Protein 4A1K (pdb70)

Nearest PDB structures (foldseek):
  4a1i-assembly1_A  TM=9.738E-01  e=4.836E-33  Bacillus subtilis
  2mtz-assembly1_A  TM=9.089E-01  e=2.398E-28  Bacillus subtilis subsp. subtilis str. 168
  4xvo-assembly3_C  TM=8.923E-01  e=1.259E-08  Mycolicibacterium smegmatis MC2 155
  4jmx-assembly1_A  TM=8.171E-01  e=1.162E-07  Mycobacterium tuberculosis
  5uwv-assembly1_B  TM=8.054E-01  e=7.043E-07  Mycobacteroides abscessus ATCC 19977

CATH classification: 3.10.350.10 (+1 more: 2.40.440.10)

B-factor: mean 24.77, std 14.15, range [7.32, 101.7]

Structure (mmCIF, N/CA/C/O backbone):
data_4A1K
#
_entry.id   4A1K
#
_cell.length_a   59.900
_cell.length_b   59.900
_cell.length_c   117.750
_cell.angle_alpha   90.00
_cell.angle_beta   90.00
_cell.angle_gamma   90.00
#
_symmetry.space_group_name_H-M   'P 41 21 2'
#
loop_
_entity.id
_entity.type
_entity.pdbx_description
1 polymer 'PUTATIVE L, D-TRANSPEPTIDASE YKUD'
2 non-polymer 'SULFATE ION'
3 water water
#
loop_
_atom_site.group_PDB
_atom_site.id
_atom_site.type_symbol
_atom_site.label_atom_id
_atom_site.label_alt_id
_atom_site.label_comp_id
_atom_site.label_asym_id
_atom_site.label_entity_id
_atom_site.label_seq_id
_atom_site.pdbx_PDB_ins_code
_atom_site.Cartn_x
_atom_site.Cartn_y
_atom_site.Cartn_z
_atom_site.occupancy
_atom_site.B_iso_or_equiv
_atom_site.auth_seq_id
_atom_site.auth_comp_id
_atom_site.auth_asym_id
_atom_site.auth_atom_id
_atom_site.pdbx_PDB_model_num
ATOM 1 N N . GLY A 1 1 ? 34.141 17.660 -13.553 1.00 31.61 0 GLY A N 1
ATOM 2 C CA . GLY A 1 1 ? 33.167 17.767 -14.625 1.00 33.56 0 GLY A CA 1
ATOM 3 C C . GLY A 1 1 ? 31.832 18.347 -14.182 1.00 35.64 0 GLY A C 1
ATOM 4 O O . GLY A 1 1 ? 31.585 18.537 -12.986 1.00 35.72 0 GLY A O 1
ATOM 5 N N . MET A 1 2 ? 30.967 18.621 -15.155 1.00 24.64 1 MET A N 1
ATOM 6 C CA . MET A 1 2 ? 29.664 19.253 -14.906 1.00 27.38 1 MET A CA 1
ATOM 7 C C . MET A 1 2 ? 28.541 18.349 -15.385 1.00 20.35 1 MET A C 1
ATOM 8 O O . MET A 1 2 ? 28.700 17.649 -16.380 1.00 22.76 1 MET A O 1
ATOM 13 N N . LEU A 1 3 ? 27.401 18.384 -14.699 1.00 15.19 2 LEU A N 1
ATOM 14 C CA . LEU A 1 3 ? 26.215 17.707 -15.204 1.00 13.39 2 LEU A CA 1
ATOM 15 C C . LEU A 1 3 ? 25.356 18.689 -16.001 1.00 16.05 2 LEU A C 1
ATOM 16 O O . LEU A 1 3 ? 25.051 19.773 -15.513 1.00 16.68 2 LEU A O 1
ATOM 21 N N . THR A 1 4 ? 24.976 18.302 -17.221 1.00 13.11 3 THR A N 1
ATOM 22 C CA . THR A 1 4 ? 24.085 19.109 -18.056 1.00 13.24 3 THR A CA 1
ATOM 23 C C . THR A 1 4 ? 22.703 18.501 -18.069 1.00 17.24 3 THR A C 1
ATOM 24 O O . THR A 1 4 ? 22.551 17.302 -18.301 1.00 16.58 3 THR A O 1
ATOM 28 N N . TYR A 1 5 ? 21.698 19.334 -17.821 1.00 14.83 4 TYR A N 1
ATOM 29 C CA . TYR A 1 5 ? 20.319 18.871 -17.763 1.00 15.60 4 TYR A CA 1
ATOM 30 C C . TYR A 1 5 ? 19.509 19.429 -18.919 1.00 17.90 4 TYR A C 1
ATOM 31 O O . TYR A 1 5 ? 19.547 20.629 -19.183 1.00 17.54 4 TYR A O 1
ATOM 40 N N . GLN A 1 6 ? 18.771 18.550 -19.595 0.96 15.27 5 GLN A N 1
ATOM 41 C CA . GLN A 1 6 ? 17.875 18.955 -20.676 0.83 16.36 5 GLN A CA 1
ATOM 42 C C . GLN A 1 6 ? 16.486 19.333 -20.129 0.71 19.58 5 GLN A C 1
ATOM 43 O O . GLN A 1 6 ? 15.748 18.468 -19.644 1.00 23.23 5 GLN A O 1
ATOM 49 N N . VAL A 1 7 ? 16.145 20.622 -20.199 1.00 19.31 6 VAL A N 1
ATOM 50 C CA . VAL A 1 7 ? 14.869 21.124 -19.685 1.00 27.30 6 VAL A CA 1
ATOM 51 C C . VAL A 1 7 ? 13.714 20.478 -20.432 1.00 28.30 6 VAL A C 1
ATOM 52 O O . VAL A 1 7 ? 13.724 20.375 -21.664 1.00 29.14 6 VAL A O 1
ATOM 56 N N . LYS A 1 8 ? 12.710 20.050 -19.678 1.00 32.79 7 LYS A N 1
ATOM 57 C CA . LYS A 1 8 ? 11.571 19.375 -20.259 1.00 35.81 7 LYS A CA 1
ATOM 58 C C . LYS A 1 8 ? 10.353 20.285 -20.209 1.00 39.98 7 LYS A C 1
ATOM 59 O O . LYS A 1 8 ? 10.290 21.222 -19.406 1.00 31.50 7 LYS A O 1
ATOM 65 N N . GLN A 1 9 ? 9.400 20.033 -21.099 1.00 46.89 8 GLN A N 1
ATOM 66 C CA . GLN A 1 9 ? 8.165 20.792 -21.082 1.00 54.64 8 GLN A CA 1
ATOM 67 C C . GLN A 1 9 ? 7.470 20.506 -19.758 1.00 48.63 8 GLN A C 1
ATOM 68 O O . GLN A 1 9 ? 7.310 19.345 -19.366 1.00 45.92 8 GLN A O 1
ATOM 74 N N . GLY A 1 10 ? 7.094 21.565 -19.052 1.00 43.09 9 GLY A N 1
ATOM 75 C CA . GLY A 1 10 ? 6.459 21.416 -17.758 1.00 43.93 9 GLY A CA 1
ATOM 76 C C . GLY A 1 10 ? 7.387 21.815 -16.634 1.00 35.91 9 GLY A C 1
ATOM 77 O O . GLY A 1 10 ? 6.939 22.280 -15.590 1.00 32.96 9 GLY A O 1
ATOM 78 N N . ASP A 1 11 ? 8.689 21.636 -16.843 1.00 29.42 10 ASP A N 1
ATOM 79 C CA . ASP A 1 11 ? 9.665 22.059 -15.851 1.00 27.46 10 ASP A CA 1
ATOM 80 C C . ASP A 1 11 ? 9.485 23.530 -15.521 1.00 27.80 10 ASP A C 1
ATOM 81 O O . ASP A 1 11 ? 9.164 24.349 -16.390 1.00 34.50 10 ASP A O 1
ATOM 86 N N . THR A 1 12 ? 9.705 23.844 -14.255 1.00 22.30 11 THR A N 1
ATOM 87 C CA . THR A 1 12 ? 9.764 25.200 -13.755 1.00 29.79 11 THR A CA 1
ATOM 88 C C . THR A 1 12 ? 11.072 25.279 -13.010 1.00 20.18 11 THR A C 1
ATOM 89 O O . THR A 1 12 ? 11.707 24.250 -12.758 1.00 28.76 11 THR A O 1
ATOM 93 N N . LEU A 1 13 ? 11.509 26.483 -12.663 1.00 27.38 12 LEU A N 1
ATOM 94 C CA . LEU A 1 13 ? 12.752 26.622 -11.912 1.00 27.25 12 LEU A CA 1
ATOM 95 C C . LEU A 1 13 ? 12.612 25.917 -10.568 1.00 29.96 12 LEU A C 1
ATOM 96 O O . LEU A 1 13 ? 13.535 25.245 -10.102 1.00 22.79 12 LEU A O 1
ATOM 101 N N . ASN A 1 14 ? 11.442 26.063 -9.955 1.00 31.61 13 ASN A N 1
ATOM 102 C CA . ASN A 1 14 ? 11.162 25.402 -8.688 1.00 32.03 13 ASN A CA 1
ATOM 103 C C . ASN A 1 14 ? 11.243 23.879 -8.785 1.00 26.31 13 ASN A C 1
ATOM 104 O O . ASN A 1 14 ? 11.813 23.218 -7.915 1.00 22.69 13 ASN A O 1
ATOM 109 N N . SER A 1 15 ? 10.656 23.315 -9.834 1.00 21.97 14 SER A N 1
ATOM 110 C CA . SER A 1 15 ? 10.583 21.863 -9.938 1.00 18.36 14 SER A CA 1
ATOM 111 C C . SER A 1 15 ? 11.954 21.254 -10.233 1.00 17.48 14 SER A C 1
ATOM 112 O O . SER A 1 15 ? 12.272 20.168 -9.740 1.00 18.80 14 SER A O 1
ATOM 115 N N . ILE A 1 16 ? 12.777 21.957 -11.011 1.00 19.73 15 ILE A N 1
ATOM 116 C CA . ILE A 1 16 ? 14.110 21.438 -11.334 1.00 15.53 15 ILE A CA 1
ATOM 117 C C . ILE A 1 16 ? 14.977 21.447 -10.082 1.00 13.71 15 ILE A C 1
ATOM 118 O O . ILE A 1 16 ? 15.686 20.478 -9.788 1.00 15.45 15 ILE A O 1
ATOM 123 N N . ALA A 1 17 ? 14.913 22.541 -9.338 1.00 14.46 16 ALA A N 1
ATOM 124 C CA . ALA A 1 17 ? 15.657 22.633 -8.091 1.00 16.78 16 ALA A CA 1
ATOM 125 C C . ALA A 1 17 ? 15.281 21.487 -7.145 1.00 16.20 16 ALA A C 1
ATOM 126 O O . ALA A 1 17 ? 16.155 20.844 -6.566 1.00 23.30 16 ALA A O 1
ATOM 128 N N . ALA A 1 18 ? 13.982 21.222 -7.014 1.00 19.02 17 ALA A N 1
ATOM 129 C CA . ALA A 1 18 ? 13.503 20.141 -6.149 1.00 17.62 17 ALA A CA 1
ATOM 130 C C . ALA A 1 18 ? 13.971 18.771 -6.634 1.00 15.46 17 ALA A C 1
ATOM 131 O O . ALA A 1 18 ? 14.324 17.904 -5.825 1.00 16.65 17 ALA A O 1
ATOM 133 N N . ASP A 1 19 ? 13.954 18.561 -7.948 1.00 13.61 18 ASP A N 1
ATOM 134 C CA . ASP A 1 19 ? 14.391 17.289 -8.510 1.00 14.71 18 ASP A CA 1
ATOM 135 C C . ASP A 1 19 ? 15.854 17.025 -8.191 1.00 16.81 18 ASP A C 1
ATOM 136 O O . ASP A 1 19 ? 16.250 15.883 -7.983 1.00 15.52 18 ASP A O 1
ATOM 141 N N . PHE A 1 20 ? 16.666 18.076 -8.159 1.00 14.49 19 PHE A N 1
ATOM 142 C CA . PHE A 1 20 ? 18.097 17.872 -7.944 1.00 11.91 19 PHE A CA 1
ATOM 143 C C . PHE A 1 20 ? 18.527 18.180 -6.516 1.00 18.48 19 PHE A C 1
ATOM 144 O O . PHE A 1 20 ? 19.711 18.189 -6.218 1.00 19.74 19 PHE A O 1
ATOM 152 N N . ARG A 1 21 ? 17.544 18.401 -5.649 1.00 17.34 20 ARG A N 1
ATOM 153 C CA . ARG A 1 21 ? 17.774 18.613 -4.219 1.00 19.77 20 ARG A CA 1
ATOM 154 C C . ARG A 1 21 ? 18.586 19.886 -3.952 1.00 21.06 20 ARG A C 1
ATOM 155 O O . ARG A 1 21 ? 19.412 19.902 -3.043 1.00 25.56 20 ARG A O 1
ATOM 163 N N . ILE A 1 22 ? 18.355 20.943 -4.737 1.00 19.84 21 ILE A N 1
ATOM 164 C CA . ILE A 1 22 ? 19.081 22.216 -4.582 1.00 18.53 21 ILE A CA 1
ATOM 165 C C . ILE A 1 2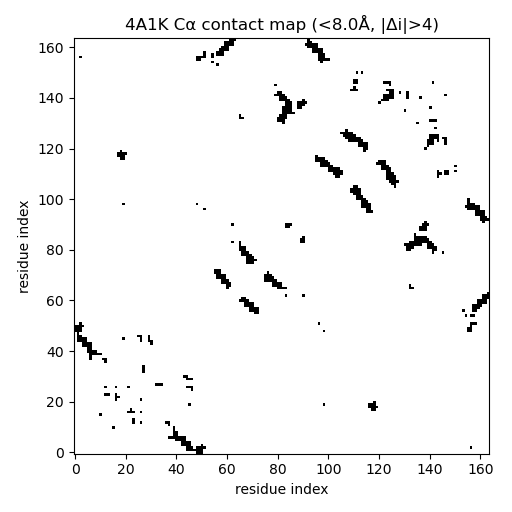2 ? 18.131 23.405 -4.525 1.00 25.71 21 ILE A C 1
ATOM 166 O O . ILE A 1 22 ? 16.929 23.256 -4.745 1.00 24.25 21 ILE A O 1
ATOM 171 N N . SER A 1 23 ? 18.674 24.588 -4.235 1.00 32.40 22 SER A N 1
ATOM 172 C CA . SER A 1 23 ? 17.876 25.810 -4.188 1.00 31.86 22 SER A CA 1
ATOM 173 C C . SER A 1 23 ? 17.763 26.429 -5.572 1.00 32.49 22 SER A C 1
ATOM 174 O O . SER A 1 23 ? 18.653 26.256 -6.408 1.00 29.02 22 SER A O 1
ATOM 177 N N . THR A 1 24 ? 16.679 27.156 -5.821 1.00 33.50 23 THR A N 1
ATOM 178 C CA . THR A 1 24 ? 16.550 27.852 -7.096 1.00 37.32 23 THR A CA 1
ATOM 179 C C . THR A 1 24 ? 17.664 28.891 -7.231 1.00 37.94 23 THR A C 1
ATOM 180 O O . THR A 1 24 ? 18.158 29.145 -8.332 1.00 35.05 23 THR A O 1
ATOM 184 N N . ALA A 1 25 ? 18.078 29.466 -6.103 1.00 40.64 24 ALA A N 1
ATOM 185 C CA . ALA A 1 25 ? 19.167 30.448 -6.097 1.00 41.09 24 ALA A CA 1
ATOM 186 C C . ALA A 1 25 ? 20.485 29.843 -6.590 1.00 39.76 24 ALA A C 1
ATOM 187 O O . ALA A 1 25 ? 21.214 30.467 -7.370 1.00 38.36 24 ALA A O 1
ATOM 189 N N . ALA A 1 26 ? 20.787 28.632 -6.130 1.00 35.64 25 ALA A N 1
ATOM 190 C CA . ALA A 1 26 ? 21.990 27.928 -6.568 1.00 37.72 25 ALA A CA 1
ATOM 191 C C . ALA A 1 26 ? 21.896 27.580 -8.049 1.00 34.74 25 ALA A C 1
ATOM 192 O O . ALA A 1 26 ? 22.867 27.71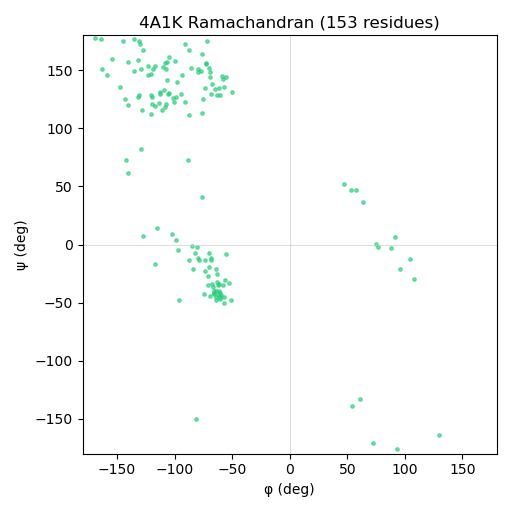0 -8.795 1.00 36.42 25 ALA A O 1
ATOM 194 N N . LEU A 1 27 ? 20.718 27.132 -8.467 1.00 31.61 26 LEU A N 1
ATOM 195 C CA . LEU A 1 27 ? 20.454 26.852 -9.870 1.00 32.91 26 LEU A CA 1
ATOM 196 C C . LEU A 1 27 ? 20.655 28.118 -10.710 1.00 34.32 26 LEU A C 1
ATOM 197 O O . LEU A 1 27 ? 21.270 28.075 -11.772 1.00 28.58 26 LEU A O 1
ATOM 202 N N . LEU A 1 28 ? 20.150 29.249 -10.222 1.00 26.64 27 LEU A N 1
ATOM 203 C CA . LEU A 1 28 ? 20.308 30.522 -10.928 1.00 29.76 27 LEU A CA 1
ATOM 204 C C . LEU A 1 28 ? 21.752 31.004 -10.985 1.00 30.84 27 LEU A C 1
ATOM 205 O O . LEU A 1 28 ? 22.173 31.590 -11.981 1.00 35.33 27 LEU A O 1
ATOM 210 N N . GLN A 1 29 ? 22.508 30.763 -9.920 1.00 27.49 28 GLN A N 1
ATOM 211 C CA . GLN A 1 29 ? 23.905 31.174 -9.892 1.00 30.37 28 GLN A CA 1
ATOM 212 C C . GLN A 1 29 ? 24.733 30.411 -10.924 1.00 36.08 28 GLN A C 1
ATOM 213 O O . GLN A 1 29 ? 25.608 30.977 -11.582 1.00 40.04 28 GLN A O 1
ATOM 219 N N . ALA A 1 30 ? 24.452 29.122 -11.061 1.00 26.15 29 ALA A N 1
ATOM 220 C CA . ALA A 1 30 ? 25.185 28.268 -11.990 1.00 23.65 29 ALA A CA 1
ATOM 221 C C . ALA A 1 30 ? 24.796 28.554 -13.436 1.00 27.29 29 ALA A C 1
ATOM 222 O O . ALA A 1 30 ? 25.465 28.114 -14.368 1.00 27.66 29 ALA A O 1
ATOM 224 N N . ASN A 1 31 ? 23.702 29.284 -13.608 1.00 28.16 30 ASN A N 1
ATOM 225 C CA . ASN A 1 31 ? 23.154 29.598 -14.920 1.00 28.65 30 ASN A CA 1
ATOM 226 C C . ASN A 1 31 ? 22.609 31.018 -14.925 1.00 36.01 30 ASN A C 1
ATOM 227 O O . ASN A 1 31 ? 21.395 31.211 -14.916 1.00 35.63 30 ASN A O 1
ATOM 232 N N . PRO A 1 32 ? 23.501 32.016 -14.925 1.00 41.61 31 PRO A N 1
ATOM 233 C CA . PRO A 1 32 ? 23.080 33.419 -14.825 1.00 47.78 31 PRO A CA 1
ATOM 234 C C . PRO A 1 32 ? 22.035 33.823 -15.865 1.00 49.99 31 PRO A C 1
ATOM 235 O O . PRO A 1 32 ? 21.178 34.657 -15.575 1.00 51.36 31 PRO A O 1
ATOM 239 N N . SER A 1 33 ? 22.099 33.238 -17.056 1.00 48.30 32 SER A N 1
ATOM 240 C CA . SER A 1 33 ? 21.181 33.609 -18.127 1.00 48.13 32 SER A CA 1
ATOM 241 C C . SER A 1 33 ? 19.732 33.197 -17.847 1.00 44.88 32 SER A C 1
ATOM 242 O O . SER A 1 33 ? 18.812 33.642 -18.536 1.00 45.83 32 SER A O 1
ATOM 245 N N . LEU A 1 34 ? 19.526 32.341 -16.845 1.00 36.75 33 LEU A N 1
ATOM 246 C CA . LEU A 1 34 ? 18.173 31.925 -16.479 1.00 39.15 33 LEU A CA 1
ATOM 247 C C . LEU A 1 34 ? 17.407 33.071 -15.832 1.00 45.32 33 LEU A C 1
ATOM 248 O O . LEU A 1 34 ? 16.208 32.962 -15.567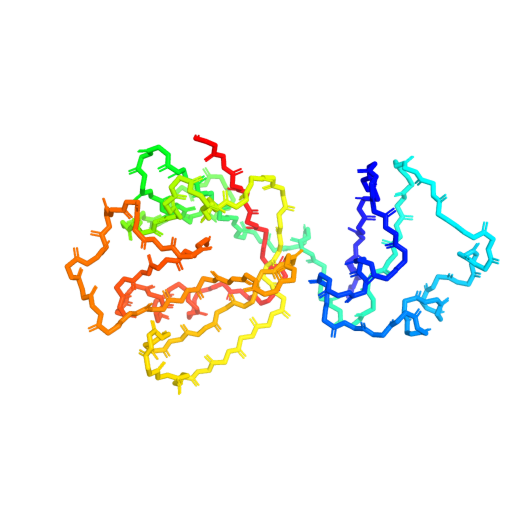 1.00 49.18 33 LEU A O 1
ATOM 253 N N . GLN A 1 35 ? 18.117 34.166 -15.579 1.00 58.64 34 GLN A N 1
ATOM 254 C CA . GLN A 1 35 ? 17.521 35.384 -15.042 1.00 73.71 34 GLN A CA 1
ATOM 255 C C . GLN A 1 35 ? 16.371 35.866 -15.926 1.00 77.49 34 GLN A C 1
ATOM 256 O O . GLN A 1 35 ? 15.636 36.787 -15.567 1.00 82.38 34 GLN A O 1
ATOM 262 N N . ALA A 1 36 ? 16.222 35.233 -17.085 1.00 75.69 35 ALA A N 1
ATOM 263 C CA . ALA A 1 36 ? 15.152 35.568 -18.013 1.00 80.56 35 ALA A CA 1
ATOM 264 C C . ALA A 1 36 ? 14.167 34.409 -18.181 1.00 82.53 35 ALA A C 1
ATOM 265 O O . ALA A 1 36 ? 13.360 34.404 -19.110 1.00 86.84 35 ALA A O 1
ATOM 267 N N . GLY A 1 37 ? 14.240 33.428 -17.285 1.00 78.71 36 GLY A N 1
ATOM 268 C CA . GLY A 1 37 ? 13.300 32.319 -17.294 1.00 74.21 36 GLY A CA 1
ATOM 269 C C . GLY A 1 37 ? 13.765 31.107 -18.081 1.00 63.83 36 GLY A C 1
ATOM 270 O O . GLY A 1 37 ? 14.879 31.087 -18.604 1.00 56.41 36 GLY A O 1
ATOM 271 N N . LEU A 1 38 ? 12.894 30.104 -18.177 1.00 63.59 37 LEU A N 1
ATOM 272 C CA . LEU A 1 38 ? 13.230 28.820 -18.797 1.00 60.68 37 LEU A CA 1
ATOM 273 C C . LEU A 1 38 ? 12.622 28.630 -20.184 1.00 60.92 37 LEU A C 1
ATOM 274 O O . LEU A 1 38 ? 11.657 29.301 -20.552 1.00 60.64 37 LEU A O 1
ATOM 279 N N . THR A 1 39 ? 13.187 27.688 -20.935 1.00 55.57 38 THR A N 1
ATOM 280 C CA . THR A 1 39 ? 12.686 27.322 -22.257 1.00 56.46 38 THR A CA 1
ATOM 281 C C . THR A 1 39 ? 12.827 25.816 -22.467 1.00 49.76 38 THR A C 1
ATOM 282 O O . THR A 1 39 ? 13.923 25.274 -22.332 1.00 44.99 38 THR A O 1
ATOM 286 N N . ALA A 1 40 ? 11.736 25.134 -22.799 1.00 42.50 39 ALA A N 1
ATOM 287 C CA . ALA A 1 40 ? 11.817 23.691 -23.039 1.00 36.80 39 ALA A CA 1
ATOM 288 C C . ALA A 1 40 ? 12.823 23.371 -24.144 1.00 41.40 39 ALA A C 1
ATOM 289 O O . ALA A 1 40 ? 12.849 24.035 -25.184 1.00 36.41 39 ALA A O 1
ATOM 291 N N . GLY A 1 41 ? 13.655 22.359 -23.912 1.00 40.56 40 GLY A N 1
ATOM 292 C CA . GLY A 1 41 ? 14.639 21.942 -24.898 1.00 41.31 40 GLY A CA 1
ATOM 293 C C . GLY A 1 41 ? 16.028 22.528 -24.704 1.00 40.60 40 GLY A C 1
ATOM 294 O O . GLY A 1 41 ? 17.015 21.989 -25.218 1.00 39.89 40 GLY A O 1
ATOM 295 N N . GLN A 1 42 ? 16.120 23.638 -23.979 1.00 36.56 41 GLN A N 1
ATOM 296 C CA . GLN A 1 42 ? 17.425 24.212 -23.694 1.00 34.82 41 GLN A CA 1
ATOM 297 C C . GLN A 1 42 ? 18.157 23.352 -22.666 1.00 29.38 41 GLN A C 1
ATOM 298 O O . GLN A 1 42 ? 17.533 22.603 -21.897 1.00 24.24 41 GLN A O 1
ATOM 304 N N . SER A 1 43 ? 19.486 23.445 -22.678 1.00 23.68 42 SER A N 1
ATOM 305 C CA . SER A 1 43 ? 20.311 22.713 -21.719 1.00 18.67 42 SER A CA 1
ATOM 306 C C . SER A 1 43 ? 20.873 23.671 -20.668 1.00 16.76 42 SER A C 1
ATOM 307 O O . SER A 1 43 ? 21.225 24.810 -20.988 1.00 20.49 42 SER A O 1
ATOM 310 N N . ILE A 1 44 ? 20.938 23.212 -19.416 1.00 18.55 43 ILE A N 1
ATOM 311 C CA . ILE A 1 44 ? 21.467 24.004 -18.302 1.00 15.90 43 ILE A CA 1
ATOM 312 C C . ILE A 1 44 ? 22.366 23.135 -17.424 1.00 15.30 43 ILE A C 1
ATOM 313 O O . ILE A 1 44 ? 22.326 21.909 -17.513 1.00 18.20 43 ILE A O 1
ATOM 318 N N A VAL A 1 45 ? 23.178 23.780 -16.591 0.68 14.26 44 VAL A N 1
ATOM 319 N N B VAL A 1 45 ? 23.177 23.764 -16.581 0.32 17.14 44 VAL A N 1
ATOM 320 C CA A VAL A 1 45 ? 24.088 23.071 -15.691 0.68 17.74 44 VAL A CA 1
ATOM 321 C CA B VAL A 1 45 ? 24.085 23.013 -15.717 0.32 17.38 44 VAL A CA 1
ATOM 322 C C A VAL A 1 45 ? 23.472 22.872 -14.303 0.68 17.65 44 VAL A C 1
ATOM 323 C C B VAL A 1 45 ? 23.554 22.886 -14.288 0.32 17.07 44 VAL A C 1
ATOM 324 O O A VAL A 1 45 ? 22.841 23.777 -13.760 0.68 16.80 44 VAL A O 1
ATOM 325 O O B VAL A 1 45 ? 23.065 23.852 -13.704 0.32 17.87 44 VAL A O 1
ATOM 332 N N . ILE A 1 46 ? 23.643 21.683 -13.733 1.00 13.23 45 ILE A N 1
ATOM 333 C CA . ILE A 1 46 ? 23.212 21.457 -12.357 1.00 15.63 45 ILE A CA 1
ATOM 334 C C . ILE A 1 46 ? 24.462 21.472 -11.492 1.00 15.07 45 ILE A C 1
ATOM 335 O O . ILE A 1 46 ? 25.339 20.625 -11.640 1.00 16.91 45 ILE A O 1
ATOM 340 N N . PRO A 1 47 ? 24.561 22.459 -10.592 1.00 18.87 46 PRO A N 1
ATOM 341 C CA . PRO A 1 47 ? 25.807 22.599 -9.836 1.00 21.55 46 PRO A CA 1
ATOM 342 C C . PRO A 1 47 ? 26.029 21.470 -8.837 1.00 19.70 46 PRO A C 1
ATOM 343 O O . PRO A 1 47 ? 25.082 20.901 -8.284 1.00 22.77 46 PRO A O 1
ATOM 347 N N . GLY A 1 48 ? 27.296 21.145 -8.624 1.00 22.01 47 GLY A N 1
ATOM 348 C CA . GLY A 1 48 ? 27.681 20.268 -7.536 1.00 28.91 47 GLY A CA 1
ATOM 349 C C . GLY A 1 48 ? 27.662 18.786 -7.840 1.00 24.57 47 GLY A C 1
ATOM 350 O O . GLY A 1 48 ? 28.017 17.985 -6.977 1.00 26.57 47 GLY A O 1
ATOM 351 N N . LEU A 1 49 ? 27.246 18.419 -9.048 1.00 16.83 48 LEU A N 1
ATOM 352 C CA . LEU A 1 49 ? 27.181 17.011 -9.440 1.00 14.88 48 LEU A CA 1
ATOM 353 C C . LEU A 1 49 ? 28.237 16.634 -10.476 1.00 19.73 48 LEU A C 1
ATOM 354 O O . LEU A 1 49 ? 28.674 17.478 -11.256 1.00 19.14 48 LEU A O 1
ATOM 359 N N . PRO A 1 50 ? 28.636 15.353 -10.491 1.00 15.91 49 PRO A N 1
ATOM 360 C CA . PRO A 1 50 ? 29.644 14.860 -11.437 1.00 19.73 49 PRO A CA 1
ATOM 361 C C . PRO A 1 50 ? 29.053 14.681 -12.829 1.00 17.39 49 PRO A C 1
ATOM 362 O O . PRO A 1 50 ? 27.839 14.648 -12.972 1.00 17.96 49 PRO A O 1
ATOM 366 N N . ASP A 1 51 ? 29.915 14.560 -13.839 1.00 17.22 50 ASP A N 1
ATOM 367 C CA . ASP A 1 51 ? 29.473 14.363 -15.216 1.00 12.11 50 ASP A CA 1
ATOM 368 C C . ASP A 1 51 ? 28.996 12.929 -15.468 1.00 17.35 50 ASP A C 1
ATOM 369 O O . ASP A 1 51 ? 29.799 11.995 -15.424 1.00 16.42 50 ASP A O 1
ATOM 374 N N . PRO A 1 52 ? 27.692 12.739 -15.740 1.00 14.87 51 PRO A N 1
ATOM 375 C CA . PRO A 1 52 ? 27.192 11.375 -15.965 1.00 14.37 51 PRO A CA 1
ATOM 376 C C . PRO A 1 52 ? 27.814 10.711 -17.181 1.00 17.51 51 PRO A C 1
ATOM 377 O O . PRO A 1 52 ? 27.886 9.482 -17.256 1.00 14.79 51 PRO A O 1
ATOM 381 N N . TYR A 1 53 ? 28.262 11.519 -18.129 1.00 14.82 52 TYR A N 1
ATOM 382 C CA . TYR A 1 53 ? 28.696 10.977 -19.407 1.00 13.56 52 TYR A CA 1
ATOM 383 C C . TYR A 1 53 ? 30.148 10.480 -19.466 1.00 15.91 52 TYR A C 1
ATOM 384 O O . TYR A 1 53 ? 30.582 9.962 -20.500 1.00 17.51 52 TYR A O 1
ATOM 393 N N . THR A 1 54 ? 30.885 10.608 -18.364 1.00 13.62 53 THR A N 1
ATOM 394 C CA . THR A 1 54 ? 32.186 9.945 -18.265 1.00 11.39 53 THR A CA 1
ATOM 395 C C . THR A 1 54 ? 32.089 8.614 -17.528 1.00 12.41 53 THR A C 1
ATOM 396 O O . THR A 1 54 ? 33.080 7.895 -17.417 1.00 15.53 53 THR A O 1
ATOM 400 N N . ILE A 1 55 ? 30.901 8.300 -17.007 1.00 14.20 54 ILE A N 1
ATOM 401 C CA . ILE A 1 55 ? 30.705 7.091 -16.198 1.00 13.92 54 ILE A CA 1
ATOM 402 C C . ILE A 1 55 ? 30.299 5.954 -17.121 1.00 13.25 54 ILE A C 1
ATOM 403 O O . ILE A 1 55 ? 29.316 6.077 -17.861 1.00 13.09 54 ILE A O 1
ATOM 408 N N . PRO A 1 56 ? 31.067 4.851 -17.118 1.00 14.43 55 PRO A N 1
ATOM 409 C CA . PRO A 1 56 ? 30.803 3.775 -18.078 1.00 17.90 55 PRO A CA 1
ATOM 410 C C . PRO A 1 56 ? 29.654 2.872 -17.657 1.00 17.62 55 PRO A C 1
ATOM 411 O O . PRO A 1 56 ? 29.181 2.081 -18.473 1.00 19.82 55 PRO A O 1
ATOM 415 N N . TYR A 1 57 ? 29.205 2.997 -16.413 1.00 18.63 56 TYR A N 1
ATOM 416 C CA . TYR A 1 57 ? 28.034 2.258 -15.961 1.00 20.36 56 TYR A CA 1
ATOM 417 C C . TYR A 1 57 ? 26.728 2.913 -16.407 1.00 20.71 56 TYR A C 1
ATOM 418 O O . TYR A 1 57 ? 26.634 4.135 -16.523 1.00 19.99 56 TYR A O 1
ATOM 427 N N . HIS A 1 58 ? 25.720 2.083 -16.640 1.00 18.50 57 HIS A N 1
ATOM 428 C CA . HIS A 1 58 ? 24.391 2.559 -17.002 1.00 19.40 57 HIS A CA 1
ATOM 429 C C . HIS A 1 58 ? 23.370 1.589 -16.429 1.00 20.59 57 HIS A C 1
ATOM 430 O O . HIS A 1 58 ? 23.546 0.373 -16.507 1.00 23.49 57 HIS A O 1
ATOM 437 N N . ILE A 1 59 ? 22.316 2.127 -15.830 1.00 17.10 58 ILE A N 1
ATOM 438 C CA . ILE A 1 59 ? 21.278 1.299 -15.224 1.00 14.66 58 ILE A CA 1
ATOM 439 C C . ILE A 1 59 ? 20.005 1.394 -16.058 1.00 18.77 58 ILE A C 1
ATOM 440 O O . ILE A 1 59 ? 19.594 2.489 -16.449 1.00 19.64 58 ILE A O 1
ATOM 445 N N . ALA A 1 60 ? 19.394 0.248 -16.352 1.00 16.80 59 ALA A N 1
ATOM 446 C CA . ALA A 1 60 ? 18.133 0.221 -17.077 1.00 15.96 59 ALA A CA 1
ATOM 447 C C . ALA A 1 60 ? 17.064 -0.454 -16.221 1.00 20.88 59 ALA A C 1
ATOM 448 O O . ALA A 1 60 ? 17.266 -1.560 -15.729 1.00 22.25 59 ALA A O 1
ATOM 450 N N . VAL A 1 61 ? 15.939 0.222 -16.031 1.00 16.87 60 VAL A N 1
ATOM 451 C CA . VAL A 1 61 ? 14.842 -0.321 -15.233 1.00 15.68 60 VAL A CA 1
ATOM 452 C C . VAL A 1 61 ? 13.638 -0.613 -16.114 1.00 21.11 60 VAL A C 1
ATOM 453 O O . VAL A 1 61 ? 13.215 0.238 -16.900 1.00 19.58 60 VAL A O 1
ATOM 457 N N . SER A 1 62 ? 13.104 -1.825 -15.998 1.00 19.67 61 SER A N 1
ATOM 458 C CA . SER A 1 62 ? 11.878 -2.181 -16.695 1.00 22.46 61 SER A CA 1
ATOM 459 C C . SER A 1 62 ? 10.753 -2.363 -15.692 1.00 19.56 61 SER A C 1
ATOM 460 O O . SER A 1 62 ? 10.803 -3.261 -14.852 1.00 19.35 61 SER A O 1
ATOM 463 N N . ILE A 1 63 ? 9.741 -1.504 -15.773 1.00 17.97 62 ILE A N 1
ATOM 464 C CA . ILE A 1 63 ? 8.610 -1.585 -14.858 1.00 17.98 62 ILE A CA 1
ATOM 465 C C . ILE A 1 63 ? 7.843 -2.875 -15.104 1.00 22.10 62 ILE A C 1
ATOM 466 O O . ILE A 1 63 ? 7.441 -3.559 -14.165 1.00 21.71 62 ILE A O 1
ATOM 471 N N . GLY A 1 64 ? 7.651 -3.203 -16.377 1.00 21.53 63 GLY A N 1
ATOM 472 C CA . GLY A 1 64 ? 6.916 -4.395 -16.753 1.00 24.25 63 GLY A CA 1
ATOM 473 C C . GLY A 1 64 ? 7.597 -5.673 -16.311 1.00 27.26 63 GLY A C 1
ATOM 474 O O . GLY A 1 64 ? 6.960 -6.564 -15.741 1.00 28.90 63 GLY A O 1
ATOM 475 N N . ALA A 1 65 ? 8.896 -5.769 -16.576 1.00 21.21 64 ALA A N 1
ATOM 476 C CA . ALA A 1 65 ? 9.655 -6.964 -16.222 1.00 23.39 64 ALA A CA 1
ATOM 477 C C . ALA A 1 65 ? 10.034 -7.013 -14.741 1.00 24.87 64 ALA A C 1
ATOM 478 O O . ALA A 1 65 ? 10.462 -8.059 -14.247 1.00 23.28 64 ALA A O 1
ATOM 480 N N . LYS A 1 66 ? 9.885 -5.885 -14.042 1.00 21.79 65 LYS A N 1
ATOM 481 C CA . LYS A 1 66 ? 10.291 -5.771 -12.639 1.00 23.82 65 LYS A CA 1
ATOM 482 C C . LYS A 1 66 ? 11.775 -6.086 -12.465 1.00 20.75 65 LYS A C 1
ATOM 483 O O . LYS A 1 66 ? 12.163 -6.847 -11.567 1.00 17.45 65 LYS A O 1
ATOM 489 N N . THR A 1 67 ? 12.605 -5.497 -13.319 1.00 16.33 66 THR A N 1
ATOM 490 C CA . THR A 1 67 ? 14.040 -5.711 -13.236 1.00 19.26 66 THR A CA 1
ATOM 491 C C . THR A 1 67 ? 14.805 -4.400 -13.238 1.00 17.05 66 THR A C 1
ATOM 492 O O . THR A 1 67 ? 14.348 -3.395 -13.797 1.00 15.71 66 THR A O 1
ATOM 496 N N . LEU A 1 68 ? 15.967 -4.425 -12.593 1.00 15.59 67 LEU A N 1
ATOM 497 C CA . LEU A 1 68 ? 16.962 -3.369 -12.732 1.00 16.22 67 LEU A CA 1
ATOM 498 C C . LEU A 1 68 ? 18.224 -4.037 -13.284 1.00 17.18 67 LEU A C 1
ATOM 499 O O . LEU A 1 68 ? 18.753 -4.969 -12.680 1.00 18.71 67 LEU A O 1
ATOM 504 N N . THR A 1 69 ? 18.676 -3.575 -14.448 1.00 16.17 68 THR A N 1
ATOM 505 C CA . THR A 1 69 ? 19.807 -4.169 -15.149 1.00 18.95 68 THR A CA 1
ATOM 506 C C . THR A 1 69 ? 20.983 -3.195 -15.188 1.00 19.62 68 THR A C 1
ATOM 507 O O . THR A 1 69 ? 20.864 -2.070 -15.690 1.00 20.82 68 THR A O 1
ATOM 511 N N . LEU A 1 70 ? 22.114 -3.627 -14.639 1.00 17.83 69 LEU A N 1
ATOM 512 C CA . LEU A 1 70 ? 23.318 -2.809 -14.617 1.00 15.64 69 LEU A CA 1
ATOM 513 C C . LEU A 1 70 ? 24.244 -3.216 -15.751 1.00 21.05 69 LEU A C 1
ATOM 514 O O . LEU A 1 70 ? 24.564 -4.398 -15.910 1.00 24.25 69 LEU A O 1
ATOM 519 N N . SER A 1 71 ? 24.651 -2.242 -16.559 1.00 22.73 70 SER A N 1
ATOM 520 C CA . SER A 1 71 ? 25.563 -2.502 -17.662 1.00 24.00 70 SER A CA 1
ATOM 521 C C . SER A 1 71 ? 26.853 -1.717 -17.493 1.00 24.19 70 SER A C 1
ATOM 522 O O . SER A 1 71 ? 26.867 -0.648 -16.886 1.00 21.31 70 SER A O 1
ATOM 525 N N . LEU A 1 72 ? 27.935 -2.268 -18.031 1.00 23.77 71 LEU A N 1
ATOM 526 C CA . LEU A 1 72 ? 29.210 -1.578 -18.125 1.00 24.93 71 LEU A CA 1
ATOM 527 C C . LEU A 1 72 ? 29.564 -1.508 -19.601 1.00 29.82 71 LEU A C 1
ATOM 528 O O . LEU A 1 72 ? 29.809 -2.537 -20.232 1.00 28.99 71 LEU A O 1
ATOM 533 N N . ASN A 1 73 ? 29.556 -0.303 -20.160 1.00 28.49 72 ASN A N 1
ATOM 534 C CA . ASN A 1 73 ? 29.823 -0.123 -21.589 1.00 32.30 72 ASN A CA 1
ATOM 535 C C . ASN A 1 73 ? 29.040 -1.080 -22.492 1.00 43.90 72 ASN A C 1
ATOM 536 O O . ASN A 1 73 ? 29.627 -1.756 -23.342 1.00 43.07 72 ASN A O 1
ATOM 541 N N . ASN A 1 74 ? 27.722 -1.133 -22.309 1.00 45.08 73 ASN A N 1
ATOM 542 C CA . ASN A 1 74 ? 26.853 -1.937 -23.177 1.00 57.16 73 ASN A CA 1
ATOM 543 C C . ASN A 1 74 ? 26.892 -3.437 -22.889 1.00 51.02 73 ASN A C 1
ATOM 544 O O . ASN A 1 74 ? 26.181 -4.215 -23.524 1.00 57.64 73 ASN A O 1
ATOM 549 N N . ARG A 1 75 ? 27.728 -3.836 -21.937 1.00 39.07 74 ARG A N 1
ATOM 550 C CA . ARG A 1 75 ? 27.780 -5.222 -21.487 1.00 35.75 74 ARG A CA 1
ATOM 551 C C . ARG A 1 75 ? 27.005 -5.376 -20.176 1.00 31.52 74 ARG A C 1
ATOM 552 O O . ARG A 1 75 ? 27.305 -4.700 -19.188 1.00 29.89 74 ARG A O 1
ATOM 560 N N . VAL A 1 76 ? 26.011 -6.260 -20.165 1.00 28.95 75 VAL A N 1
ATOM 561 C CA . VAL A 1 76 ? 25.218 -6.489 -18.955 1.00 29.76 75 VAL A CA 1
ATOM 562 C C . VAL A 1 76 ? 26.057 -7.162 -17.866 1.00 32.34 75 VAL A C 1
ATOM 563 O O . VAL A 1 76 ? 26.665 -8.206 -18.103 1.00 34.36 75 VAL A O 1
ATOM 567 N N A MET A 1 77 ? 26.062 -6.574 -16.668 0.59 29.25 76 MET A N 1
ATOM 568 N N B MET A 1 77 ? 26.107 -6.538 -16.692 0.41 29.56 76 MET A N 1
ATOM 569 C CA A MET A 1 77 ? 26.882 -7.065 -15.558 0.59 29.68 76 MET A CA 1
ATOM 570 C CA B MET A 1 77 ? 26.836 -7.078 -15.550 0.41 29.84 76 MET A CA 1
ATOM 571 C C A MET A 1 77 ? 26.060 -7.706 -14.434 0.59 29.54 76 MET A C 1
ATOM 572 C C B MET A 1 77 ? 25.887 -7.841 -14.648 0.41 29.37 76 MET A C 1
ATOM 573 O O A MET A 1 77 ? 26.481 -8.701 -13.842 0.59 27.87 76 MET A O 1
ATOM 574 O O B MET A 1 77 ? 26.039 -9.042 -14.420 0.41 30.83 76 MET A O 1
ATOM 583 N N . LYS A 1 78 ? 24.905 -7.115 -14.127 1.00 26.14 77 LYS A N 1
ATOM 584 C CA . LYS A 1 78 ? 23.999 -7.643 -13.112 1.00 25.63 77 LYS A CA 1
ATOM 585 C C . LYS A 1 78 ? 22.546 -7.396 -13.507 1.00 25.60 77 LYS A C 1
ATOM 586 O O . LYS A 1 78 ? 22.232 -6.399 -14.152 1.00 22.19 77 LYS A O 1
ATOM 592 N N . THR A 1 79 ? 21.663 -8.300 -13.095 1.00 23.76 78 THR A N 1
ATOM 593 C CA . THR A 1 79 ? 20.223 -8.111 -13.233 1.00 19.58 78 THR A CA 1
ATOM 594 C C . THR A 1 79 ? 19.580 -8.445 -11.891 1.00 22.83 78 THR A C 1
ATOM 595 O O . THR A 1 79 ? 19.824 -9.518 -11.336 1.00 23.24 78 THR A O 1
ATOM 599 N N . TYR A 1 80 ? 18.776 -7.520 -11.370 1.00 19.20 79 TYR A N 1
ATOM 600 C CA . TYR A 1 80 ? 18.137 -7.680 -10.064 1.00 16.86 79 TYR A CA 1
ATOM 601 C C . TYR A 1 80 ? 16.623 -7.563 -10.168 1.00 18.07 79 TYR A C 1
ATOM 602 O O . TYR A 1 80 ? 16.119 -6.776 -10.964 1.00 18.11 79 TYR A O 1
ATOM 611 N N . PRO A 1 81 ? 15.885 -8.323 -9.341 1.00 17.98 80 PRO A N 1
ATOM 612 C CA . PRO A 1 81 ? 14.432 -8.138 -9.250 1.00 14.53 80 PRO A CA 1
ATOM 613 C C . PRO A 1 81 ? 14.104 -6.902 -8.408 1.00 17.61 80 PRO A C 1
ATOM 614 O O . PRO A 1 81 ? 14.862 -6.582 -7.485 1.00 16.88 80 PRO A O 1
ATOM 618 N N . ILE A 1 82 ? 12.998 -6.230 -8.713 1.00 16.76 81 ILE A N 1
ATOM 619 C CA . ILE A 1 82 ? 12.621 -5.012 -7.990 1.00 15.39 81 ILE A CA 1
ATOM 620 C C . ILE A 1 82 ? 11.119 -4.918 -7.725 1.00 15.31 81 ILE A C 1
ATOM 621 O O . ILE A 1 82 ? 10.318 -5.534 -8.419 1.00 16.31 81 ILE A O 1
ATOM 626 N N . ALA A 1 83 ? 10.743 -4.135 -6.716 1.00 15.15 82 ALA A N 1
ATOM 627 C CA . ALA A 1 83 ? 9.361 -3.698 -6.574 1.00 14.81 82 ALA A CA 1
ATOM 628 C C . ALA A 1 83 ? 9.218 -2.330 -7.249 1.00 16.79 82 ALA A C 1
ATOM 629 O O . ALA A 1 83 ? 10.158 -1.536 -7.249 1.00 14.79 82 ALA A O 1
ATOM 631 N N . VAL A 1 84 ? 8.053 -2.075 -7.835 1.00 16.02 83 VAL A N 1
ATOM 632 C CA . VAL A 1 84 ? 7.787 -0.809 -8.528 1.00 17.55 83 VAL A CA 1
ATOM 633 C C . VAL A 1 84 ? 6.447 -0.254 -8.048 1.00 13.72 83 VAL A C 1
ATOM 634 O O . VAL A 1 84 ? 5.760 -0.894 -7.264 1.00 15.66 83 VAL A O 1
ATOM 638 N N . GLY A 1 85 ? 6.090 0.943 -8.497 1.00 15.32 84 GLY A N 1
ATOM 639 C CA . GLY A 1 85 ? 4.909 1.609 -7.975 1.00 15.36 84 GLY A CA 1
ATOM 640 C C . GLY A 1 85 ? 3.584 0.972 -8.357 1.00 14.89 84 GLY A C 1
ATOM 641 O O . GLY A 1 85 ? 3.412 0.464 -9.467 1.00 19.23 84 GLY A O 1
ATOM 642 N N . LYS A 1 86 ? 2.632 1.017 -7.433 1.00 16.52 85 LYS A N 1
ATOM 643 C CA . LYS A 1 86 ? 1.268 0.591 -7.735 1.00 15.61 85 LYS A CA 1
ATOM 644 C C . LYS A 1 86 ? 0.570 1.610 -8.640 1.00 18.72 85 LYS A C 1
ATOM 645 O O . LYS A 1 86 ? 1.129 2.663 -8.948 1.00 17.33 85 LYS A O 1
ATOM 651 N N . ILE A 1 87 ? -0.647 1.295 -9.066 1.00 17.00 86 ILE A N 1
ATOM 652 C CA . ILE A 1 87 ? -1.299 2.063 -10.134 1.00 14.52 86 ILE A CA 1
ATOM 653 C C . ILE A 1 87 ? -1.512 3.543 -9.819 1.00 17.48 86 ILE A C 1
ATOM 654 O O . ILE A 1 87 ? -1.297 4.396 -10.679 1.00 20.18 86 ILE A O 1
ATOM 659 N N . LEU A 1 88 ? -1.923 3.867 -8.597 1.00 15.60 87 LEU A N 1
ATOM 660 C CA . LEU A 1 88 ? -2.118 5.279 -8.259 1.00 17.97 87 LEU A CA 1
ATOM 661 C C . LEU A 1 88 ? -0.835 6.011 -7.871 1.00 19.31 87 LEU A C 1
ATOM 662 O O . LEU A 1 88 ? -0.849 7.224 -7.677 1.00 18.86 87 LEU A O 1
ATOM 667 N N . THR A 1 89 ? 0.267 5.275 -7.741 1.00 17.64 88 THR A N 1
ATOM 668 C CA . THR A 1 89 ? 1.548 5.860 -7.353 1.00 18.69 88 THR A CA 1
ATOM 669 C C . THR A 1 89 ? 2.686 5.213 -8.152 1.00 16.79 88 THR A C 1
ATOM 670 O O . THR A 1 89 ? 3.587 4.585 -7.599 1.00 16.14 88 THR A O 1
ATOM 674 N N . GLN A 1 90 ? 2.636 5.363 -9.468 1.00 16.81 89 GLN A N 1
ATOM 675 C CA . GLN A 1 90 ? 3.562 4.624 -10.313 1.00 15.73 89 GLN A CA 1
ATOM 676 C C . GLN A 1 90 ? 4.994 5.137 -10.261 1.00 16.91 89 GLN A C 1
ATOM 677 O O . GLN A 1 90 ? 5.252 6.299 -9.941 1.00 17.71 89 GLN A O 1
ATOM 683 N N . THR A 1 91 ? 5.923 4.246 -10.581 1.00 14.10 90 THR A N 1
ATOM 684 C CA . THR A 1 91 ? 7.311 4.632 -10.771 1.00 15.26 90 THR A CA 1
ATOM 685 C C . THR A 1 91 ? 7.391 5.483 -12.041 1.00 15.31 90 THR A C 1
ATOM 686 O O . THR A 1 91 ? 6.859 5.101 -13.085 1.00 17.34 90 THR A O 1
ATOM 690 N N . PRO A 1 92 ? 8.027 6.659 -11.954 1.00 16.92 91 PRO A N 1
ATOM 691 C CA . PRO A 1 92 ? 8.105 7.526 -13.136 1.00 22.71 91 PRO A CA 1
ATOM 692 C C . PRO A 1 92 ? 9.025 6.957 -14.219 1.00 20.45 91 PRO A C 1
ATOM 693 O O . PRO A 1 92 ? 9.961 6.230 -13.903 1.00 18.66 91 PRO A O 1
ATOM 697 N N . THR A 1 93 ? 8.756 7.283 -15.481 1.00 23.79 92 THR A N 1
ATOM 698 C CA . THR A 1 93 ? 9.599 6.825 -16.588 1.00 20.12 92 THR A CA 1
ATOM 699 C C . THR A 1 93 ? 10.439 7.967 -17.149 1.00 18.28 92 THR A C 1
ATOM 700 O O . THR A 1 93 ? 10.095 9.136 -16.985 1.00 21.09 92 THR A O 1
ATOM 704 N N . GLY A 1 94 ? 11.545 7.636 -17.808 1.00 20.68 93 GLY A N 1
ATOM 705 C CA . GLY A 1 94 ? 12.380 8.658 -18.418 1.00 18.04 93 GLY A CA 1
ATOM 706 C C . GLY A 1 94 ? 13.842 8.509 -18.047 1.00 20.14 93 GLY A C 1
ATOM 707 O O . GLY A 1 94 ? 14.264 7.450 -17.582 1.00 20.17 93 GLY A O 1
ATOM 708 N N . GLU A 1 95 ? 14.612 9.568 -18.271 1.00 16.12 94 GLU A N 1
ATOM 709 C CA . GLU A 1 95 ? 16.045 9.556 -18.013 1.00 13.47 94 GLU A CA 1
ATOM 710 C C . GLU A 1 95 ? 16.311 10.263 -16.696 1.00 13.18 94 GLU A C 1
ATOM 711 O O . GLU A 1 95 ? 15.895 11.409 -16.504 1.00 15.52 94 GLU A O 1
ATOM 717 N N . PHE A 1 96 ? 17.014 9.581 -15.803 1.00 13.18 95 PHE A N 1
ATOM 718 C CA . PHE A 1 96 ? 17.338 10.139 -14.493 1.00 10.79 95 PHE A CA 1
ATOM 719 C C . PHE A 1 96 ? 18.805 9.877 -14.152 1.00 12.50 95 PHE A C 1
ATOM 720 O O . PHE A 1 96 ? 19.526 9.224 -14.910 1.00 15.11 95 PHE A O 1
ATOM 728 N N . TYR A 1 97 ? 19.238 10.399 -13.009 1.00 9.71 96 TYR A N 1
ATOM 729 C CA . TYR A 1 97 ? 20.594 10.159 -12.527 1.00 12.41 96 TYR A CA 1
ATOM 730 C C . TYR A 1 97 ? 20.549 9.830 -11.053 1.00 10.37 96 TYR A C 1
ATOM 731 O O . TYR A 1 97 ? 19.673 10.308 -10.330 1.00 9.32 96 TYR A O 1
ATOM 740 N N . ILE A 1 98 ? 21.487 9.009 -10.603 1.00 9.71 97 ILE A N 1
ATOM 741 C CA . ILE A 1 98 ? 21.693 8.857 -9.165 1.00 9.65 97 ILE A CA 1
ATOM 742 C C . ILE A 1 98 ? 22.431 10.108 -8.674 1.00 11.10 97 ILE A C 1
ATOM 743 O O . ILE A 1 98 ? 23.472 10.464 -9.229 1.00 13.58 97 ILE A O 1
ATOM 748 N N . ILE A 1 99 ? 21.895 10.805 -7.670 1.00 8.69 98 ILE A N 1
ATOM 749 C CA . ILE A 1 99 ? 22.499 12.096 -7.323 1.00 11.01 98 ILE A CA 1
ATOM 750 C C . ILE A 1 99 ? 23.095 12.165 -5.920 1.00 12.53 98 ILE A C 1
ATOM 751 O O . ILE A 1 99 ? 23.889 13.059 -5.624 1.00 14.96 98 ILE A O 1
ATOM 756 N N . ASN A 1 100 ? 22.719 11.227 -5.059 1.00 11.50 99 ASN A N 1
ATOM 757 C CA . ASN A 1 100 ? 23.361 11.100 -3.762 1.00 10.71 99 ASN A CA 1
ATOM 758 C C . ASN A 1 100 ? 22.925 9.806 -3.110 1.00 10.48 99 ASN A C 1
ATOM 759 O O . ASN A 1 100 ? 22.137 9.049 -3.694 1.00 12.22 99 ASN A O 1
ATOM 764 N N . ARG A 1 101 ? 23.464 9.529 -1.928 1.00 10.25 100 ARG A N 1
ATOM 765 C CA . ARG A 1 101 ? 23.140 8.276 -1.259 1.00 8.02 100 ARG A CA 1
ATOM 766 C C . ARG A 1 101 ? 23.299 8.379 0.238 1.00 11.87 100 ARG A C 1
ATOM 767 O O . ARG A 1 101 ? 24.025 9.241 0.730 1.00 12.69 100 ARG A O 1
ATOM 775 N N . GLN A 1 102 ? 22.634 7.466 0.940 1.00 10.15 101 GLN A N 1
ATOM 776 C CA . GLN A 1 102 ? 22.617 7.422 2.398 1.00 12.97 101 GLN A CA 1
ATOM 777 C C . GLN A 1 102 ? 22.691 5.956 2.816 1.00 11.03 101 GLN A C 1
ATOM 778 O O . GLN A 1 102 ? 21.825 5.161 2.450 1.00 11.69 101 GLN A O 1
ATOM 784 N N . ARG A 1 103 ? 23.728 5.591 3.568 1.00 11.12 102 ARG A N 1
ATOM 785 C CA . ARG A 1 103 ? 23.828 4.227 4.072 1.00 12.07 102 ARG A CA 1
ATOM 786 C C . ARG A 1 103 ? 22.939 4.055 5.297 1.00 15.74 102 ARG A C 1
ATOM 787 O O . ARG A 1 103 ? 22.701 5.009 6.025 1.00 13.07 102 ARG A O 1
ATOM 795 N N . ASN A 1 104 ? 22.451 2.839 5.529 1.00 12.56 103 ASN A N 1
ATOM 796 C CA . ASN A 1 104 ? 21.679 2.536 6.737 1.00 11.17 103 ASN A CA 1
ATOM 797 C C . ASN A 1 104 ? 20.472 3.447 7.022 1.00 12.15 103 ASN A C 1
ATOM 798 O O . ASN A 1 104 ? 20.290 3.893 8.156 1.00 13.48 103 ASN A O 1
ATOM 803 N N . PRO A 1 105 ? 19.628 3.715 6.014 1.00 10.10 104 PRO A N 1
ATOM 804 C CA . PRO A 1 105 ? 18.481 4.593 6.283 1.00 14.23 104 PRO A CA 1
ATOM 805 C C . PRO A 1 105 ? 17.432 3.917 7.162 1.00 13.68 104 PRO A C 1
ATOM 806 O O . PRO A 1 105 ? 16.699 4.610 7.869 1.00 15.64 104 PRO A O 1
ATOM 810 N N . GLY A 1 106 ? 17.360 2.585 7.112 1.00 11.53 105 GLY A N 1
ATOM 811 C CA . GLY A 1 106 ? 16.430 1.836 7.944 1.00 12.64 105 GLY A CA 1
ATOM 812 C C . GLY A 1 106 ? 14.974 1.951 7.534 1.00 13.46 105 GLY A C 1
ATOM 813 O O . GLY A 1 106 ? 14.656 2.484 6.466 1.00 12.49 105 GLY A O 1
ATOM 814 N N . GLY A 1 107 ? 14.078 1.441 8.382 1.00 15.14 106 GLY A N 1
ATOM 815 C CA . GLY A 1 107 ? 12.653 1.455 8.088 1.00 20.77 106 GLY A CA 1
ATOM 816 C C . GLY A 1 107 ? 12.331 0.819 6.753 1.00 18.96 106 GLY A C 1
ATOM 817 O O . GLY A 1 107 ? 12.925 -0.199 6.381 1.00 14.91 106 GLY A O 1
ATOM 818 N N . PRO A 1 108 ? 11.402 1.425 5.998 1.00 15.14 107 PRO A N 1
ATOM 819 C CA . PRO A 1 108 ? 11.073 0.809 4.711 1.00 13.86 107 PRO A CA 1
ATOM 820 C C . PRO A 1 108 ? 12.227 0.898 3.716 1.00 13.76 107 PRO A C 1
ATOM 821 O O . PRO A 1 108 ? 12.184 0.257 2.664 1.00 12.36 107 PRO A O 1
ATOM 825 N N . PHE A 1 109 ? 13.238 1.703 4.034 1.00 10.98 108 PHE A N 1
ATOM 826 C CA . PHE A 1 109 ? 14.335 1.962 3.105 1.00 9.92 108 PHE A CA 1
ATOM 827 C C . PHE A 1 109 ? 15.446 0.927 3.232 1.00 11.99 108 PHE A C 1
ATOM 828 O O . PHE A 1 109 ? 16.313 0.836 2.377 1.00 13.00 108 PHE A O 1
ATOM 836 N N . GLY A 1 110 ? 15.418 0.137 4.299 1.00 12.52 109 GLY A N 1
ATOM 837 C CA . GLY A 1 110 ? 16.401 -0.927 4.461 1.00 14.61 109 GLY A CA 1
ATOM 838 C C . GLY A 1 110 ? 17.856 -0.468 4.542 1.00 14.48 109 GLY A C 1
ATOM 839 O O . GLY A 1 110 ? 18.188 0.483 5.261 1.00 14.59 109 GLY A O 1
ATOM 840 N N . ALA A 1 111 ? 18.719 -1.142 3.788 1.00 10.90 110 ALA A N 1
ATOM 841 C CA . ALA A 1 111 ? 20.164 -1.023 3.963 1.00 13.16 110 ALA A CA 1
ATOM 842 C C . ALA A 1 111 ? 20.817 0.166 3.256 1.00 12.42 110 ALA A C 1
ATOM 843 O O . ALA A 1 111 ? 21.908 0.578 3.623 1.00 13.31 110 ALA A O 1
ATOM 845 N N . TYR A 1 112 ? 20.160 0.706 2.239 1.00 11.19 111 TYR A N 1
ATOM 846 C CA . TYR A 1 112 ? 20.731 1.816 1.478 1.00 13.44 111 TYR A CA 1
ATOM 847 C C . TYR A 1 112 ? 19.634 2.573 0.766 1.00 11.57 111 TYR A C 1
ATOM 848 O O . TYR A 1 112 ? 18.659 1.969 0.326 1.00 10.51 111 TYR A O 1
ATOM 857 N N . TRP A 1 113 ? 19.815 3.890 0.642 1.00 10.70 112 TRP A N 1
ATOM 858 C CA . TRP A 1 113 ? 18.959 4.755 -0.169 1.00 10.64 112 TRP A CA 1
ATOM 859 C C . TRP A 1 113 ? 19.841 5.436 -1.233 1.00 12.33 112 TRP A C 1
ATOM 860 O O . TRP A 1 113 ? 20.885 5.997 -0.894 1.00 10.98 112 TRP A O 1
ATOM 871 N N . LEU A 1 114 ? 19.439 5.367 -2.504 1.00 8.97 113 LEU A N 1
ATOM 872 C CA . LEU A 1 114 ? 20.105 6.124 -3.577 1.00 9.75 113 LEU A CA 1
ATOM 873 C C . LEU A 1 114 ? 19.095 7.100 -4.160 1.00 10.09 113 LEU A C 1
ATOM 874 O O . LEU A 1 114 ? 18.061 6.679 -4.665 1.00 12.08 113 LEU A O 1
ATOM 879 N N . SER A 1 115 ? 19.380 8.400 -4.082 1.00 9.98 114 SER A N 1
ATOM 880 C CA . SER A 1 115 ? 18.458 9.403 -4.603 1.00 9.32 114 SER A CA 1
ATOM 881 C C . SER A 1 115 ? 18.464 9.434 -6.129 1.00 9.07 114 SER A C 1
ATOM 882 O O . SER A 1 115 ? 19.531 9.447 -6.750 1.00 10.28 114 SER A O 1
ATOM 885 N N . LEU A 1 116 ? 17.279 9.477 -6.730 1.00 7.91 115 LEU A N 1
ATOM 886 C CA . LEU A 1 116 ? 17.155 9.740 -8.167 1.00 9.77 115 LEU A CA 1
ATOM 887 C C . LEU A 1 116 ? 16.799 11.198 -8.390 1.00 9.21 115 LEU A C 1
ATOM 888 O O . LEU A 1 116 ? 16.246 11.843 -7.497 1.00 10.05 115 LEU A O 1
ATOM 893 N N . SER A 1 117 ? 17.089 11.699 -9.590 1.00 8.15 116 SER A N 1
ATOM 894 C CA . SER A 1 117 ? 16.806 13.085 -9.959 1.00 8.73 116 SER A CA 1
ATOM 895 C C . SER A 1 117 ? 15.323 13.372 -10.259 1.00 12.49 116 SER A C 1
ATOM 896 O O . SER A 1 117 ? 14.986 14.114 -11.183 1.00 11.68 116 SER A O 1
ATOM 899 N N . ALA A 1 118 ? 14.443 12.794 -9.454 1.00 10.90 117 ALA A N 1
ATOM 900 C CA . ALA A 1 118 ? 13.046 13.203 -9.415 1.00 11.73 117 ALA A CA 1
ATOM 901 C C . ALA A 1 118 ? 12.723 13.388 -7.950 1.00 10.74 117 ALA A C 1
ATOM 902 O O . ALA A 1 118 ? 12.992 12.504 -7.156 1.00 9.88 117 ALA A O 1
ATOM 904 N N . ALA A 1 119 ? 12.163 14.535 -7.592 1.00 10.30 118 ALA A N 1
ATOM 905 C CA . ALA A 1 119 ? 11.932 14.856 -6.188 1.00 10.26 118 ALA A CA 1
ATOM 906 C C . ALA A 1 119 ? 11.209 13.713 -5.472 1.00 9.84 118 ALA A C 1
ATOM 907 O O . ALA A 1 119 ? 10.193 13.196 -5.959 1.00 10.58 118 ALA A O 1
ATOM 909 N N . HIS A 1 120 ? 11.753 13.340 -4.317 1.00 8.55 119 HIS A N 1
ATOM 910 C CA . HIS A 1 120 ? 11.171 12.318 -3.440 1.00 7.32 119 HIS A CA 1
ATOM 911 C C . HIS A 1 120 ? 11.331 10.873 -3.904 1.00 12.57 119 HIS A C 1
ATOM 912 O O . HIS A 1 120 ? 10.851 9.962 -3.222 1.00 15.66 119 HIS A O 1
ATOM 919 N N . TYR A 1 121 ? 11.986 10.643 -5.036 1.00 9.65 120 TYR A N 1
ATOM 920 C CA . TYR A 1 121 ? 12.149 9.275 -5.533 1.00 11.48 120 TYR A CA 1
ATOM 921 C C . TYR A 1 121 ? 13.579 8.764 -5.386 1.00 11.43 120 TYR A C 1
ATOM 922 O O . TYR A 1 121 ? 14.543 9.537 -5.405 1.00 10.33 120 TYR A O 1
ATOM 931 N N . GLY A 1 122 ? 13.703 7.454 -5.234 1.00 10.15 121 GLY A N 1
ATOM 932 C CA . GLY A 1 122 ? 15.005 6.838 -5.104 1.00 11.28 121 GLY A CA 1
ATOM 933 C C . GLY A 1 122 ? 14.957 5.341 -5.332 1.00 9.40 121 GLY A C 1
ATOM 934 O O . GLY A 1 122 ? 13.890 4.760 -5.557 1.00 11.19 121 GLY A O 1
ATOM 935 N N . ILE A 1 123 ? 16.135 4.732 -5.283 1.00 8.19 122 ILE A N 1
ATOM 936 C CA . ILE A 1 123 ? 16.272 3.284 -5.278 1.00 9.49 122 ILE A CA 1
ATOM 937 C C . ILE A 1 123 ? 16.645 2.923 -3.846 1.00 10.94 122 ILE A C 1
ATOM 938 O O . ILE A 1 123 ? 17.560 3.517 -3.270 1.00 12.04 122 ILE A O 1
ATOM 943 N N . HIS A 1 124 ? 15.939 1.971 -3.248 1.00 10.73 123 HIS A N 1
ATOM 944 C CA . HIS A 1 124 ? 16.289 1.602 -1.877 1.00 11.92 123 HIS A CA 1
ATOM 945 C C . HIS A 1 124 ? 16.113 0.118 -1.581 1.00 11.11 123 HIS A C 1
ATOM 946 O O . HIS A 1 124 ? 15.674 -0.647 -2.441 1.00 12.85 123 HIS A O 1
ATOM 953 N N . GLY A 1 125 ? 16.510 -0.288 -0.380 1.00 10.83 124 GLY A N 1
ATOM 954 C CA . GLY A 1 125 ? 16.309 -1.669 0.057 1.00 12.94 124 GLY A CA 1
ATOM 955 C C . GLY A 1 125 ? 14.897 -1.874 0.573 1.00 11.52 124 GLY A C 1
ATOM 956 O O . GLY A 1 125 ? 13.963 -1.218 0.127 1.00 14.80 124 GLY A O 1
ATOM 957 N N . THR A 1 126 ? 14.719 -2.788 1.521 1.00 14.12 125 THR A N 1
ATOM 958 C CA . THR A 1 126 ? 13.375 -3.020 2.046 1.00 12.10 125 THR A CA 1
ATOM 959 C C . THR A 1 126 ? 13.379 -3.772 3.373 1.00 16.36 125 THR A C 1
ATOM 960 O O . THR A 1 126 ? 14.294 -4.548 3.661 1.00 18.77 125 THR A O 1
ATOM 964 N N . ASN A 1 127 ? 12.354 -3.516 4.178 1.00 12.88 126 ASN A N 1
ATOM 965 C CA . ASN A 1 127 ? 12.086 -4.332 5.363 1.00 14.12 126 ASN A CA 1
ATOM 966 C C . ASN A 1 127 ? 11.008 -5.355 5.066 1.00 18.00 126 ASN A C 1
ATOM 967 O O . ASN A 1 127 ? 10.590 -6.105 5.952 1.00 22.83 126 ASN A O 1
ATOM 972 N N . ASN A 1 128 ? 10.556 -5.400 3.818 1.00 17.30 127 ASN A N 1
ATOM 973 C CA . ASN A 1 128 ? 9.544 -6.375 3.421 1.00 18.03 127 ASN A CA 1
ATOM 974 C C . ASN A 1 128 ? 9.966 -7.132 2.168 1.00 20.18 127 ASN A C 1
ATOM 975 O O . ASN A 1 128 ? 9.561 -6.781 1.062 1.00 21.98 127 ASN A O 1
ATOM 980 N N . PRO A 1 129 ? 10.796 -8.178 2.337 1.00 18.91 128 PRO A N 1
ATOM 981 C CA . PRO A 1 129 ? 11.351 -8.917 1.195 1.00 18.72 128 PRO A CA 1
ATOM 982 C C . PRO A 1 129 ? 10.282 -9.481 0.258 1.00 20.56 128 PRO A C 1
ATOM 983 O O . PRO A 1 129 ? 10.542 -9.592 -0.938 1.00 20.11 128 PRO A O 1
ATOM 987 N N . ALA A 1 130 ? 9.107 -9.822 0.789 1.00 19.99 129 ALA A N 1
ATOM 988 C CA . ALA A 1 130 ? 8.025 -10.368 -0.026 1.00 27.79 129 ALA A CA 1
ATOM 989 C C . ALA A 1 130 ? 7.515 -9.373 -1.069 1.00 27.04 129 ALA A C 1
ATOM 990 O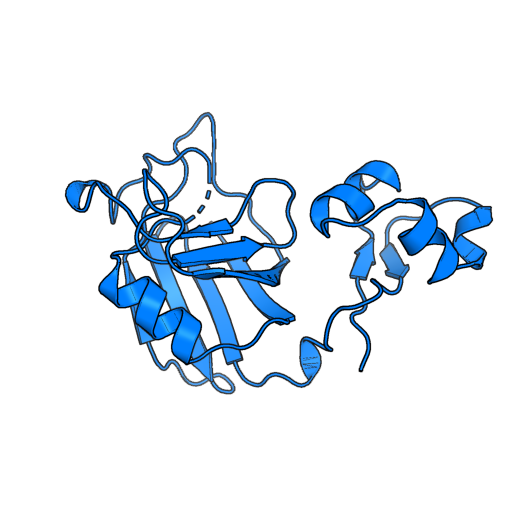 O . ALA A 1 130 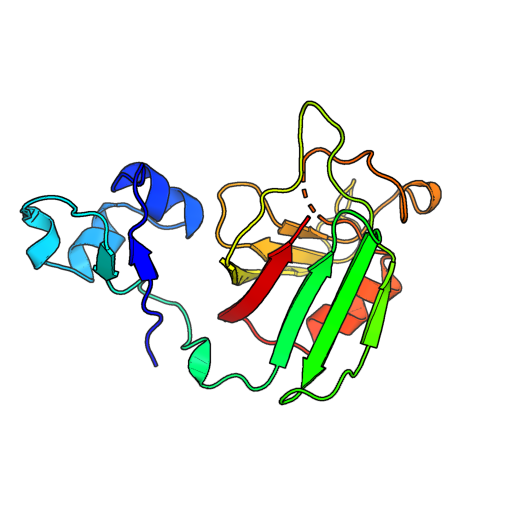? 6.904 -9.772 -2.066 1.00 25.63 129 ALA A O 1
ATOM 992 N N . SER A 1 131 ? 7.771 -8.086 -0.842 1.00 22.80 130 SER A N 1
ATOM 993 C CA . SER A 1 131 ? 7.311 -7.040 -1.755 1.00 23.31 130 SER A CA 1
ATOM 994 C C . SER A 1 131 ? 8.111 -6.999 -3.057 1.00 22.76 130 SER A C 1
ATOM 995 O O . SER A 1 131 ? 7.628 -6.490 -4.065 1.00 20.46 130 SER A O 1
ATOM 998 N N . ILE A 1 132 ? 9.334 -7.525 -3.038 1.00 21.40 131 ILE A N 1
ATOM 999 C CA . ILE A 1 132 ? 10.186 -7.482 -4.229 1.00 18.47 131 ILE A CA 1
ATOM 1000 C C . ILE A 1 132 ? 9.590 -8.320 -5.366 1.00 20.53 131 ILE A C 1
ATOM 1001 O O . ILE A 1 132 ? 9.145 -9.449 -5.152 1.00 23.02 131 ILE A O 1
ATOM 1006 N N . GLY A 1 133 ? 9.564 -7.746 -6.564 1.00 20.27 132 GLY A N 1
ATO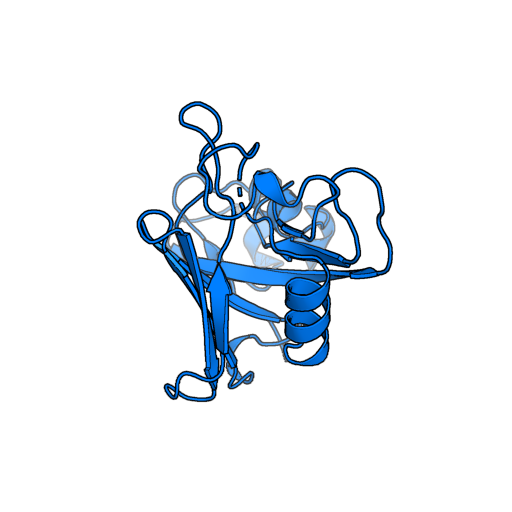M 1007 C CA . GLY A 1 133 ? 8.977 -8.393 -7.718 1.00 19.43 132 GLY A CA 1
ATOM 1008 C C . GLY A 1 133 ? 7.507 -8.060 -7.917 1.00 23.30 132 GLY A C 1
ATOM 1009 O O . GLY A 1 133 ? 6.864 -8.627 -8.799 1.00 32.22 132 GLY A O 1
ATOM 1010 N N . LYS A 1 134 ? 6.976 -7.141 -7.111 1.00 21.37 133 LYS A N 1
ATOM 1011 C CA . LYS A 1 134 ? 5.564 -6.752 -7.192 1.00 17.35 133 LYS A CA 1
ATOM 1012 C C . LYS A 1 134 ? 5.394 -5.251 -7.424 1.00 19.52 133 LYS A C 1
ATOM 1013 O O . LYS A 1 134 ? 6.266 -4.463 -7.058 1.00 19.66 133 LYS A O 1
ATOM 1019 N N . ALA A 1 135 ? 4.271 -4.859 -8.030 1.00 22.66 134 ALA A N 1
ATOM 1020 C CA . ALA A 1 135 ? 3.946 -3.436 -8.206 1.00 17.78 134 ALA A CA 1
ATOM 1021 C C . ALA A 1 135 ? 3.175 -2.920 -6.984 1.00 20.20 134 ALA A C 1
ATOM 1022 O O . ALA A 1 135 ? 1.966 -2.690 -7.050 1.00 19.70 134 ALA A O 1
ATOM 1024 N N . VAL A 1 136 ? 3.882 -2.748 -5.868 1.00 18.75 135 VAL A N 1
ATOM 1025 C CA . VAL A 1 136 ? 3.245 -2.394 -4.604 1.00 19.33 135 VAL A CA 1
ATOM 1026 C C . VAL A 1 136 ? 3.849 -1.170 -3.909 1.00 18.18 135 VAL A C 1
ATOM 1027 O O . VAL A 1 136 ? 3.462 -0.838 -2.787 1.00 22.11 135 VAL A O 1
ATOM 1031 N N . SER A 1 137 ? 4.768 -0.477 -4.578 1.00 18.21 136 SER A N 1
ATOM 1032 C CA . SER A 1 137 ? 5.462 0.648 -3.941 1.00 15.02 136 SER A CA 1
ATOM 1033 C C . SER A 1 137 ? 4.770 2.006 -4.147 1.00 15.74 136 SER A C 1
ATOM 1034 O O . SER A 1 137 ? 3.805 2.121 -4.903 1.00 17.28 136 SER A O 1
ATOM 1037 N N . LYS A 1 138 ? 5.281 3.034 -3.467 1.00 15.45 137 LYS A N 1
ATOM 1038 C CA . LYS A 1 138 ? 4.781 4.397 -3.623 1.00 16.74 137 LYS A CA 1
ATOM 1039 C C . LYS A 1 138 ? 5.378 5.045 -4.879 1.00 12.75 137 LYS A C 1
ATOM 1040 O O . LYS A 1 138 ? 5.061 6.193 -5.221 1.00 15.48 137 LYS A O 1
ATOM 1046 N N . GLY A 1 139 ? 6.246 4.307 -5.566 1.00 12.53 138 GLY A N 1
ATOM 1047 C CA . GLY A 1 139 ? 6.915 4.828 -6.753 1.00 12.45 138 GLY A CA 1
ATOM 1048 C C . GLY A 1 139 ? 8.417 4.587 -6.760 1.00 12.94 138 GLY A C 1
ATOM 1049 O O . GLY A 1 139 ? 9.037 4.524 -7.834 1.00 13.96 138 GLY A O 1
ATOM 1060 N N A ILE A 1 141 ? 11.897 2.596 -6.322 0.74 9.91 140 ILE A N 1
ATOM 1061 N N B ILE A 1 141 ? 11.902 2.598 -6.314 0.26 10.37 140 ILE A N 1
ATOM 1062 C CA A ILE A 1 141 ? 12.321 1.262 -6.740 0.74 9.86 140 ILE A CA 1
ATOM 1063 C CA B ILE A 1 141 ? 12.346 1.270 -6.721 0.26 11.96 140 ILE A CA 1
ATOM 1064 C C A ILE A 1 141 ? 12.885 0.538 -5.521 0.74 12.38 140 ILE A C 1
ATOM 1065 C C B ILE A 1 141 ? 12.898 0.531 -5.510 0.26 12.35 140 ILE A C 1
ATOM 1066 O O A ILE A 1 141 ? 13.849 1.005 -4.915 0.74 12.83 140 ILE A O 1
ATOM 1067 O O B ILE A 1 141 ? 13.876 0.973 -4.907 0.26 12.40 140 ILE A O 1
ATOM 1076 N N . ARG A 1 142 ? 12.279 -0.590 -5.149 1.00 11.61 141 ARG A N 1
ATOM 1077 C CA . ARG A 1 142 ? 12.775 -1.377 -4.011 1.00 14.73 141 ARG A CA 1
ATOM 1078 C C . ARG A 1 142 ? 13.584 -2.572 -4.479 1.00 11.76 141 ARG A C 1
ATOM 1079 O O . ARG A 1 142 ? 13.253 -3.196 -5.485 1.00 13.84 141 ARG A O 1
ATOM 1087 N N . MET A 1 143 ? 14.626 -2.886 -3.719 1.00 12.02 142 MET A N 1
ATOM 1088 C CA . MET A 1 143 ? 15.498 -4.027 -3.980 1.00 14.69 142 MET A CA 1
ATOM 1089 C C . MET A 1 143 ? 15.679 -4.808 -2.688 1.00 17.63 142 MET A C 1
ATOM 1090 O O . MET A 1 143 ? 15.467 -4.272 -1.594 1.00 13.77 142 MET A O 1
ATOM 1095 N N . HIS A 1 144 ? 16.069 -6.074 -2.807 1.00 14.88 143 HIS A N 1
ATOM 1096 C CA . HIS A 1 144 ? 16.555 -6.812 -1.656 1.00 13.35 143 HIS A CA 1
ATOM 1097 C C . HIS A 1 144 ? 17.757 -6.061 -1.074 1.00 16.85 143 HIS A C 1
ATOM 1098 O O . HIS A 1 144 ? 18.558 -5.491 -1.823 1.00 14.72 143 HIS A O 1
ATOM 1105 N N . ASN A 1 145 ? 17.881 -6.046 0.253 1.00 15.73 144 ASN A N 1
ATOM 1106 C CA . ASN A 1 145 ? 19.009 -5.349 0.880 1.00 14.30 144 ASN A CA 1
ATOM 1107 C C . ASN A 1 145 ? 20.376 -5.744 0.308 1.00 18.95 144 ASN A C 1
ATOM 1108 O O . ASN A 1 145 ? 21.189 -4.883 -0.002 1.00 15.75 144 ASN A O 1
ATOM 1113 N N . LYS A 1 146 ? 20.634 -7.044 0.176 1.00 16.93 145 LYS A N 1
ATOM 1114 C CA . LYS A 1 146 ? 21.922 -7.489 -0.372 1.00 19.08 145 LYS A CA 1
ATOM 1115 C C . LYS A 1 146 ? 22.177 -6.917 -1.766 1.00 19.05 145 LYS A C 1
ATOM 1116 O O . LYS A 1 146 ? 23.320 -6.606 -2.126 1.00 15.82 145 LYS A O 1
ATOM 1122 N N . ASP A 1 147 ? 21.110 -6.774 -2.549 1.00 16.16 146 ASP A N 1
ATOM 1123 C CA . ASP A 1 147 ? 21.228 -6.283 -3.918 1.00 16.71 146 ASP A CA 1
ATOM 1124 C C . ASP A 1 147 ? 21.502 -4.773 -4.000 1.00 14.26 146 ASP A C 1
ATOM 1125 O O . ASP A 1 147 ? 22.337 -4.333 -4.796 1.00 15.29 146 ASP A O 1
ATOM 1130 N N . VAL A 1 148 ? 20.814 -3.979 -3.189 1.00 15.01 147 VAL A N 1
ATOM 1131 C CA . VAL A 1 148 ? 21.070 -2.533 -3.195 1.00 12.16 147 VAL A CA 1
ATOM 1132 C C . VAL A 1 148 ? 22.469 -2.231 -2.638 1.00 15.19 147 VAL A C 1
ATOM 1133 O O . VAL A 1 148 ? 23.138 -1.313 -3.112 1.00 14.75 147 VAL A O 1
ATOM 1137 N N . ILE A 1 149 ? 22.919 -3.023 -1.662 1.00 12.99 148 ILE A N 1
ATOM 1138 C CA . ILE A 1 149 ? 24.278 -2.877 -1.149 1.00 14.30 148 ILE A CA 1
ATOM 1139 C C . ILE A 1 149 ? 25.294 -3.116 -2.266 1.00 14.20 148 ILE A C 1
ATOM 1140 O O . ILE A 1 149 ? 26.235 -2.325 -2.450 1.00 18.61 148 ILE A O 1
ATOM 1145 N N . GLU A 1 150 ? 25.089 -4.187 -3.031 1.00 14.88 149 GLU A N 1
ATOM 1146 C CA . GLU A 1 150 ? 25.993 -4.504 -4.128 1.00 17.62 149 GLU A CA 1
ATOM 1147 C C . GLU A 1 150 ? 25.964 -3.424 -5.208 1.00 16.31 149 GLU A C 1
ATOM 1148 O O . GLU A 1 150 ? 27.011 -3.006 -5.702 1.00 15.66 149 GLU A O 1
ATOM 1154 N N . LEU A 1 151 ? 24.763 -2.989 -5.580 1.00 14.15 150 LEU A N 1
ATOM 1155 C CA . LEU A 1 151 ? 24.613 -1.949 -6.599 1.00 15.02 150 LEU A CA 1
ATOM 1156 C C . LEU A 1 151 ? 25.369 -0.685 -6.194 1.00 16.06 150 LEU A C 1
ATOM 1157 O O . LEU A 1 151 ? 26.131 -0.120 -6.981 1.00 15.11 150 LEU A O 1
ATOM 1162 N N . ALA A 1 152 ? 25.139 -0.239 -4.967 1.00 14.93 151 ALA A N 1
ATOM 1163 C CA . ALA A 1 152 ? 25.792 0.960 -4.455 1.00 14.08 151 ALA A CA 1
ATOM 1164 C C . ALA A 1 152 ? 27.327 0.832 -4.409 1.00 15.90 151 ALA A C 1
ATOM 1165 O O . ALA A 1 152 ? 28.040 1.820 -4.609 1.00 17.15 151 ALA A O 1
ATOM 1167 N N . SER A 1 153 ? 27.830 -0.371 -4.141 1.00 14.34 152 SER A N 1
ATOM 1168 C CA . SER A 1 153 ? 29.277 -0.576 -4.075 1.00 15.77 152 SER A CA 1
ATOM 1169 C C . SER A 1 153 ? 29.927 -0.475 -5.458 1.00 20.24 152 SER A C 1
ATOM 1170 O O . SER A 1 153 ? 31.143 -0.265 -5.573 1.00 21.18 152 SER A O 1
ATOM 1173 N N . ILE A 1 154 ? 29.116 -0.623 -6.502 1.00 15.30 153 ILE A N 1
ATOM 1174 C CA . ILE A 1 154 ? 29.628 -0.613 -7.877 1.00 16.29 153 ILE A CA 1
ATOM 1175 C C . ILE A 1 154 ? 29.520 0.754 -8.565 1.00 18.86 153 ILE A C 1
ATOM 1176 O O . ILE A 1 154 ? 30.493 1.219 -9.168 1.00 20.08 153 ILE A O 1
ATOM 1181 N N . VAL A 1 155 ? 28.352 1.392 -8.480 1.00 17.16 154 VAL A N 1
ATOM 1182 C CA . VAL A 1 155 ? 28.090 2.609 -9.258 1.00 15.14 154 VAL A CA 1
ATOM 1183 C C . VAL A 1 155 ? 28.315 3.891 -8.452 1.00 17.11 154 VAL A C 1
ATOM 1184 O O . VAL A 1 155 ? 27.959 3.964 -7.270 1.00 14.73 154 VAL A O 1
ATOM 1188 N N . PRO A 1 156 ? 28.906 4.909 -9.097 1.00 15.59 155 PRO A N 1
ATOM 1189 C CA . PRO A 1 156 ? 29.159 6.196 -8.443 1.00 16.51 155 PRO A CA 1
ATOM 1190 C C . PRO A 1 156 ? 27.972 7.144 -8.569 1.00 13.34 155 PRO A C 1
ATOM 1191 O O . PRO A 1 156 ? 27.066 6.902 -9.362 1.00 14.46 155 PRO A O 1
ATOM 1195 N N . ASN A 1 157 ? 27.979 8.226 -7.798 1.00 18.02 156 ASN A N 1
ATOM 1196 C CA . ASN A 1 157 ? 26.995 9.263 -8.047 1.00 17.18 156 ASN A CA 1
ATOM 1197 C C . ASN A 1 157 ? 27.159 9.776 -9.475 1.00 14.08 156 ASN A C 1
ATOM 1198 O O . ASN A 1 157 ? 28.277 9.856 -9.999 1.00 14.57 156 ASN A O 1
ATOM 1203 N N . GLY A 1 158 ? 26.039 10.117 -10.098 1.00 12.28 157 GLY A N 1
ATOM 1204 C CA . GLY A 1 158 ? 26.040 10.660 -11.440 1.00 11.88 157 GLY A CA 1
ATOM 1205 C C . GLY A 1 158 ? 25.588 9.595 -12.429 1.00 11.67 157 GLY A C 1
ATOM 1206 O O . GLY A 1 158 ? 25.281 9.902 -13.580 1.00 13.02 157 GLY A O 1
ATOM 1207 N N . THR A 1 159 ? 25.537 8.343 -11.974 1.00 13.35 158 THR A N 1
ATOM 1208 C CA . THR A 1 159 ? 25.214 7.213 -12.857 1.00 11.57 158 THR A CA 1
ATOM 1209 C C . THR A 1 159 ? 23.831 7.346 -13.495 1.00 13.30 158 THR A C 1
ATOM 1210 O O . THR A 1 159 ? 22.828 7.595 -12.807 1.00 13.55 158 THR A O 1
ATOM 1214 N N . ARG A 1 160 ? 23.783 7.199 -14.820 1.00 13.50 159 ARG A N 1
ATOM 1215 C CA . ARG A 1 160 ? 22.516 7.295 -15.539 1.00 15.24 159 ARG A CA 1
ATOM 1216 C C . ARG A 1 160 ? 21.580 6.124 -15.205 1.00 16.69 159 ARG A C 1
ATOM 1217 O O . ARG A 1 160 ? 22.007 4.967 -15.117 1.00 15.76 159 ARG A O 1
ATOM 1225 N N . VAL A 1 161 ? 20.305 6.449 -15.019 1.00 11.19 160 VAL A N 1
ATOM 1226 C CA . VAL A 1 161 ? 19.244 5.467 -14.789 1.00 14.55 160 VAL A CA 1
ATOM 1227 C C . VAL A 1 161 ? 18.110 5.740 -15.776 1.00 14.26 160 VAL A C 1
ATOM 1228 O O . VAL A 1 161 ? 17.482 6.794 -15.720 1.00 17.72 160 VAL A O 1
ATOM 1232 N N . THR A 1 162 ? 17.849 4.790 -16.669 1.00 12.98 161 THR A N 1
ATOM 1233 C CA . THR A 1 162 ? 16.781 4.951 -17.654 1.00 15.10 161 THR A CA 1
ATOM 1234 C C . THR A 1 162 ? 15.612 4.047 -17.275 1.00 13.82 161 THR A C 1
ATOM 1235 O O . THR A 1 162 ? 15.775 2.832 -17.174 1.00 18.87 161 THR A O 1
ATOM 1239 N N . ILE A 1 163 ? 14.445 4.640 -17.048 1.00 13.82 162 ILE A N 1
ATOM 1240 C CA . ILE A 1 163 ? 13.277 3.878 -16.605 1.00 17.04 162 ILE A CA 1
ATOM 1241 C C . ILE A 1 163 ? 12.241 3.777 -17.725 1.00 19.55 162 ILE A C 1
ATOM 1242 O O . ILE A 1 163 ? 11.726 4.794 -18.206 1.00 19.27 162 ILE A O 1
ATOM 1247 N N . ASN A 1 164 ? 11.960 2.545 -18.146 1.00 19.80 163 ASN A N 1
ATOM 1248 C CA . ASN A 1 164 ? 10.968 2.274 -19.185 1.00 23.19 163 ASN A CA 1
ATOM 1249 C C . ASN A 1 164 ? 9.803 1.438 -18.672 1.00 28.63 163 ASN A C 1
ATOM 1250 O O . ASN A 1 164 ? 9.953 0.660 -17.728 1.00 23.73 163 ASN A O 1
ATOM 1255 N N . ARG A 1 165 ? 8.645 1.588 -19.308 1.00 25.19 164 ARG A N 1
ATOM 1256 C CA . ARG A 1 165 ? 7.518 0.706 -19.049 1.00 28.40 164 ARG A CA 1
ATOM 1257 C C . ARG A 1 165 ? 7.932 -0.733 -19.331 1.00 34.63 164 ARG A C 1
ATOM 1258 O O . ARG A 1 165 ? 8.838 -0.983 -20.131 1.00 33.65 164 ARG A O 1
#

Secondary structure (DSSP, 8-state):
--EEEE--TT--HHHHHHHTT--HHHHHHH-GGGGG---TT-EEEETT---GGG--EEEEEETTTTEEEEEETTEEEEEEE-BEE-GGGPPP-EEEEEEEEEE---GGGTTEEEEESSTT-EEE--S-GGGTTSEEE---B--HHHHHHHHHHPPTT-EEEEE-

Foldseek 3Di:
DWAKDQAAPPDFLVQQCLLLVHDSVQQCVQPVVCVVPDDHGDIGTDPPFDYQVVAQWAWEAEQVQQWIWIAGNPHTDDIFGWEAADDVQGADFFKWWFADKDAPPDDQQPGIWTRISGRPDTEGEGPDQVRTNYNHDNHTYGHNVVVVVVPVPDDGSHMYGYDD

InterPro domains:
  IPR005490 L,D-transpeptidase catalytic domain [PF03734] (55-162)
  IPR005490 L,D-transpeptidase catalytic domain [PS52029] (56-163)
  IPR005490 L,D-transpeptidase catalytic domain [cd16913] (57-162)
  IPR018392 LysM domain [PF01476] (4-46)
  IPR018392 LysM domain [PS51782] (2-45)
  IPR018392 LysM domain [SM00257] (3-46)
  IPR018392 LysM domain [cd00118] (3-45)
  IPR036779 Ly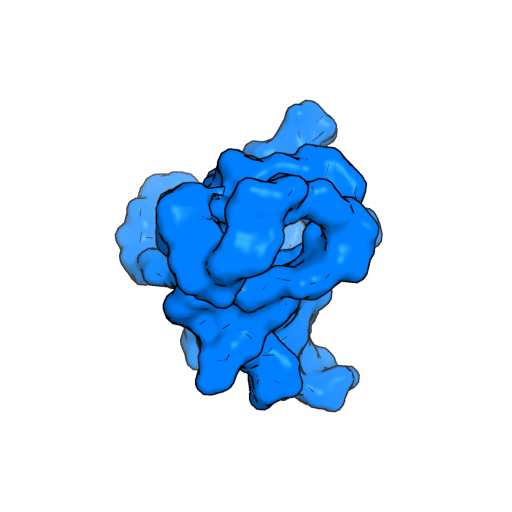sM domain superfamily [G3DSA:3.10.350.10] (1-47)
  IPR036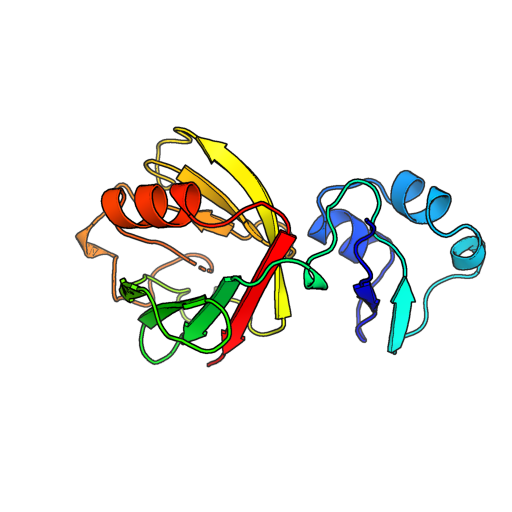779 LysM domain superfamily [SSF54106] (2-46)
  IPR038063 L,D-transpeptidase catalytic domain-like [G3DSA:2.40.440.10] (48-163)
  IPR038063 L,D-transpeptidase catalytic domain-like [SSF141523] (55-162)
  IPR050979 Bacterial L,D-transpeptidase [PTHR30582] (3-163)

Organism: Bacillus subtilis (strain 168) (NCBI:txid224308)

Radius of gyration: 16.02 Å; Cα contacts (8 Å, |Δi|>4): 391; chains: 1; bounding box: 35×46×33 Å

Solvent-accessible surface area: 8260 Å² total

Sequence (164 aa):
GMLTYQVKQGDTLNSIAADFRISTAALLQANPSLQAGLTAGQSIVVIPGLPDPYTIPYHIAVSIGAKTLTLSLNNRVMMKTYPIAVGKILTQTPTGEFYIINRQRNPGGPFGAYWLSLSAAHYGIHGTNNPASIGKAVSKGIIRMHNKDVIELASIVPNGTRVTINR